Protein AF-A0A449AZ80-F1 (afdb_monomer)

Organism: NCBI:txid76629

Foldseek 3Di:
DVVVVVVVVVVVVVVVVVVVVVVVVCVVVVPPPPVPPPPPPPPPPPPPPCPDDLFDPDALVVLLVLWDADPVRATDDDPVSVVVVVVVRVVVSPDAPKDKDKDKDWDDDPDSQAIWMWIKIWIGHDHDIDIDIYIHGSHD

Nearest PDB structures (foldseek):
  8qqs-assembly1_B  TM=3.601E-01  e=3.004E-01  Escherichia coli
  8qqu-assembly1_D  TM=3.695E-01  e=3.004E-01  Escherichia coli
  1g4u-assembly1_S  TM=3.571E-01  e=4.901E-01  Salmonella enterica subsp. enterica serovar Typhimurium
  6c6e-assembly1_A  TM=3.728E-01  e=5.671E+00  Mus musculus
  8t4z-assembly1_A  TM=3.680E-01  e=9.838E+00  Mus musculus

Structure (mmCIF, N/CA/C/O backbone):
data_AF-A0A449AZ80-F1
#
_entry.id   AF-A0A449AZ80-F1
#
loop_
_atom_site.group_PDB
_atom_site.id
_atom_site.type_symbol
_atom_site.label_atom_id
_atom_site.label_alt_id
_atom_site.label_comp_id
_atom_site.label_asym_id
_atom_site.label_entity_id
_atom_site.label_seq_id
_atom_site.pdbx_PDB_ins_code
_atom_site.Cartn_x
_atom_site.Cartn_y
_atom_site.Cartn_z
_atom_site.occupancy
_atom_site.B_iso_or_equiv
_atom_site.auth_seq_id
_atom_site.auth_comp_id
_atom_site.auth_asym_id
_atom_site.auth_atom_id
_atom_site.pdbx_PDB_model_num
ATOM 1 N N . MET A 1 1 ? 58.642 -22.168 34.854 1.00 57.31 1 MET A N 1
ATOM 2 C CA . MET A 1 1 ? 58.986 -21.104 33.871 1.00 57.31 1 MET A CA 1
ATOM 3 C C . MET A 1 1 ? 57.965 -20.928 32.732 1.00 57.31 1 MET A C 1
ATOM 5 O O . MET A 1 1 ? 57.862 -19.824 32.214 1.00 57.31 1 MET A O 1
ATOM 9 N N . ARG A 1 2 ? 57.200 -21.964 32.339 1.00 57.31 2 ARG A N 1
ATOM 10 C CA . ARG A 1 2 ? 56.243 -21.908 31.209 1.00 57.31 2 ARG A CA 1
ATOM 11 C C . ARG A 1 2 ? 54.936 -21.145 31.508 1.00 57.31 2 ARG A C 1
ATOM 13 O O . ARG A 1 2 ? 54.445 -20.443 30.636 1.00 57.31 2 ARG A O 1
ATOM 20 N N . LEU A 1 3 ? 54.445 -21.183 32.752 1.00 62.25 3 LEU A N 1
ATOM 21 C CA . LEU A 1 3 ? 53.202 -20.504 33.159 1.00 62.25 3 LEU A CA 1
ATOM 22 C C . LEU A 1 3 ? 53.303 -18.964 33.111 1.00 62.25 3 LEU A C 1
ATOM 24 O O . LEU A 1 3 ? 52.388 -18.294 32.647 1.00 62.25 3 LEU A O 1
ATOM 28 N N . LYS A 1 4 ? 54.457 -18.402 33.511 1.00 62.19 4 LYS A N 1
ATOM 29 C CA . LYS A 1 4 ? 54.716 -16.950 33.451 1.00 62.19 4 LYS A CA 1
ATOM 30 C C . LYS A 1 4 ? 54.719 -16.422 32.010 1.00 62.19 4 LYS A C 1
ATOM 32 O O . LYS A 1 4 ? 54.245 -15.322 31.770 1.00 62.1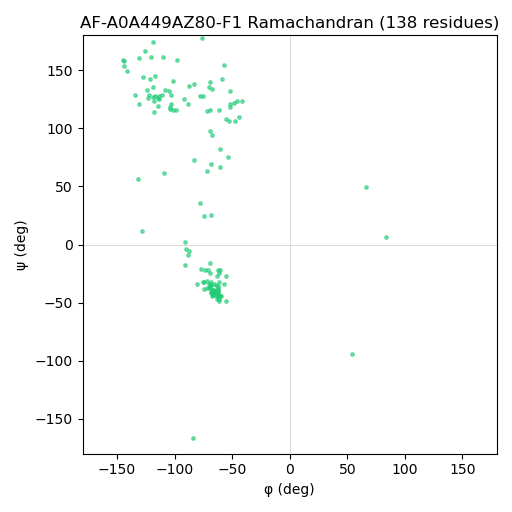9 4 LYS A O 1
ATOM 37 N N . LYS A 1 5 ? 55.200 -17.219 31.047 1.00 65.06 5 LYS A N 1
ATOM 38 C CA . LYS A 1 5 ? 55.200 -16.855 29.619 1.00 65.06 5 LYS A CA 1
ATOM 39 C C . LYS A 1 5 ? 53.784 -16.835 29.035 1.00 65.06 5 LYS A C 1
ATOM 41 O O . LYS A 1 5 ? 53.478 -15.954 28.246 1.00 65.06 5 LYS A O 1
ATOM 46 N N . PHE A 1 6 ? 52.917 -17.753 29.467 1.00 69.25 6 PHE A N 1
ATOM 47 C CA . PHE A 1 6 ? 51.523 -17.806 29.015 1.00 69.25 6 PHE A CA 1
ATOM 48 C C . PHE A 1 6 ? 50.708 -16.605 29.519 1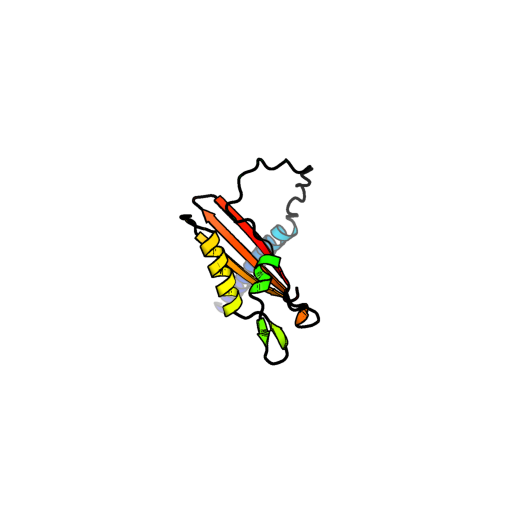.00 69.25 6 PHE A C 1
ATOM 50 O O . PHE A 1 6 ? 49.978 -15.996 28.747 1.00 69.25 6 PHE A O 1
ATOM 57 N N . LEU A 1 7 ? 50.914 -16.213 30.782 1.00 68.88 7 LEU A N 1
ATOM 58 C CA . LEU A 1 7 ? 50.296 -15.025 31.384 1.00 68.88 7 LEU A CA 1
ATOM 59 C C . LEU A 1 7 ? 50.713 -13.719 30.692 1.00 68.88 7 LEU A C 1
ATOM 61 O O . LEU A 1 7 ? 49.895 -12.825 30.510 1.00 68.88 7 LEU A O 1
ATOM 65 N N . ILE A 1 8 ? 51.973 -13.612 30.267 1.00 69.44 8 ILE A N 1
ATOM 66 C CA . ILE A 1 8 ? 52.460 -12.433 29.534 1.00 69.44 8 ILE A CA 1
ATOM 67 C C . ILE A 1 8 ? 51.809 -12.345 28.144 1.00 69.44 8 ILE A C 1
ATOM 69 O O . ILE A 1 8 ? 51.433 -11.257 27.717 1.00 69.44 8 ILE A O 1
ATOM 73 N N . ILE A 1 9 ? 51.624 -13.478 27.458 1.00 73.25 9 ILE A N 1
ATOM 74 C CA . ILE A 1 9 ? 50.996 -13.518 26.127 1.00 73.25 9 ILE A CA 1
ATOM 75 C C . ILE A 1 9 ? 49.503 -13.165 26.206 1.00 73.25 9 ILE A C 1
ATOM 77 O O . ILE A 1 9 ? 49.017 -12.405 25.370 1.00 73.25 9 ILE A O 1
ATOM 81 N N . SER A 1 10 ? 48.775 -13.654 27.214 1.00 69.62 10 SER A N 1
ATOM 82 C CA . SER A 1 10 ? 47.349 -13.335 27.375 1.00 69.62 10 SER A CA 1
ATOM 83 C C . SER A 1 10 ? 47.108 -11.878 27.779 1.00 69.62 10 SER A C 1
ATOM 85 O O . SER A 1 10 ? 46.190 -11.247 27.254 1.00 69.62 10 SER A O 1
ATOM 87 N N . VAL A 1 11 ? 47.961 -11.304 28.635 1.00 69.06 11 VAL A N 1
ATOM 88 C CA . VAL A 1 11 ? 47.901 -9.871 28.975 1.00 69.06 11 VAL A CA 1
ATOM 89 C C . VAL A 1 11 ? 48.250 -9.001 27.763 1.00 69.06 11 VAL A C 1
ATOM 91 O O . VAL A 1 11 ? 47.556 -8.020 27.499 1.00 69.06 11 VAL A O 1
ATOM 94 N N . ALA A 1 12 ? 49.260 -9.379 26.971 1.00 67.44 12 ALA A N 1
ATOM 95 C CA . ALA A 1 12 ? 49.592 -8.673 25.733 1.00 67.44 12 ALA A CA 1
ATOM 96 C C . ALA A 1 12 ? 48.445 -8.729 24.705 1.00 67.44 12 ALA A C 1
ATOM 98 O O . ALA A 1 12 ? 48.134 -7.716 24.084 1.00 67.44 12 ALA A O 1
ATOM 99 N N . GLY A 1 13 ? 47.765 -9.874 24.573 1.00 65.19 13 GLY A N 1
ATOM 100 C CA . GLY A 1 13 ? 46.596 -10.017 23.699 1.00 65.19 13 GLY A CA 1
ATOM 101 C C . GLY A 1 13 ? 45.432 -9.094 24.085 1.00 65.19 13 GLY A C 1
ATOM 102 O O . GLY A 1 13 ? 44.867 -8.426 23.220 1.00 65.19 13 GLY A O 1
ATOM 103 N N . LEU A 1 14 ? 45.124 -8.988 25.383 1.00 63.22 14 LEU A N 1
ATOM 104 C CA . LEU A 1 14 ? 44.059 -8.113 25.899 1.00 63.22 14 LEU A CA 1
ATOM 105 C C . LEU A 1 14 ? 44.356 -6.613 25.704 1.00 63.22 14 LEU A C 1
ATOM 107 O O . LEU A 1 14 ? 43.439 -5.825 25.446 1.00 63.22 14 LEU A O 1
ATOM 111 N N . LEU A 1 15 ? 45.628 -6.210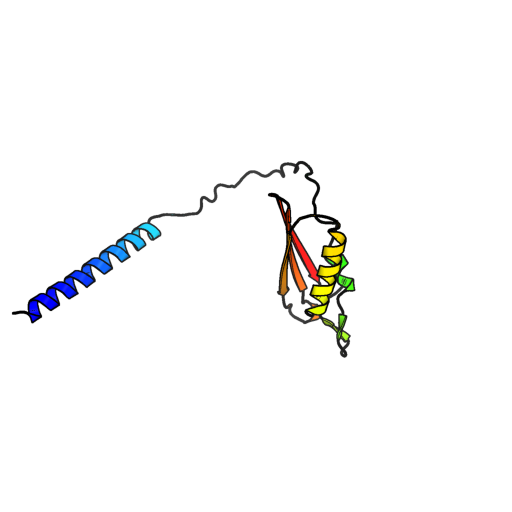 25.784 1.00 64.19 15 LEU A N 1
ATOM 112 C CA . LEU A 1 15 ? 46.054 -4.825 25.542 1.00 64.19 15 LEU A CA 1
ATOM 113 C C . LEU A 1 15 ? 45.979 -4.437 24.054 1.00 64.19 15 LEU A C 1
ATOM 115 O O . LEU A 1 15 ? 45.670 -3.292 23.729 1.00 64.19 15 LEU A O 1
ATOM 119 N N . ILE A 1 16 ? 46.193 -5.387 23.138 1.00 65.12 16 ILE A N 1
ATOM 120 C CA . ILE A 1 16 ? 46.074 -5.138 21.692 1.00 65.12 16 ILE A CA 1
ATOM 121 C C . ILE A 1 16 ? 44.598 -5.028 21.269 1.00 65.12 16 ILE A C 1
ATOM 123 O O . ILE A 1 16 ? 44.251 -4.164 20.465 1.00 65.12 16 ILE A O 1
ATOM 127 N N . SER A 1 17 ? 43.694 -5.837 21.834 1.00 63.12 17 SER A N 1
ATOM 128 C CA . SER A 1 17 ? 42.263 -5.751 21.492 1.00 63.12 17 SER A CA 1
ATOM 129 C C . SER A 1 17 ? 41.602 -4.457 21.977 1.00 63.12 17 SER A C 1
ATOM 131 O O . SER A 1 17 ? 40.702 -3.931 21.322 1.00 63.12 17 SER A O 1
ATOM 133 N N . SER A 1 18 ? 42.056 -3.917 23.110 1.00 60.56 18 SER A N 1
ATOM 134 C CA . SER A 1 18 ? 41.514 -2.678 23.676 1.00 60.56 18 SER A CA 1
ATOM 135 C C . SER A 1 18 ? 41.969 -1.428 22.907 1.00 60.56 18 SER A C 1
ATOM 137 O O . SER A 1 18 ? 41.178 -0.493 22.759 1.00 60.56 18 SER A O 1
ATOM 139 N N . SER A 1 19 ? 43.177 -1.424 22.326 1.00 62.03 19 SER A N 1
ATOM 140 C CA . SER A 1 19 ? 43.654 -0.306 21.495 1.00 62.03 19 SER A CA 1
ATOM 141 C C . SER A 1 19 ? 42.950 -0.232 20.132 1.00 62.03 19 SER A C 1
ATOM 143 O O . SER A 1 19 ? 42.601 0.863 19.686 1.00 62.03 19 SER A O 1
ATOM 145 N N . LEU A 1 20 ? 42.647 -1.379 19.509 1.00 61.69 20 LEU A N 1
ATOM 146 C CA . LEU A 1 20 ? 41.891 -1.437 18.249 1.00 61.69 20 LEU A CA 1
ATOM 147 C C . LEU A 1 20 ? 40.442 -0.961 18.426 1.00 61.69 20 LEU A C 1
ATOM 149 O O . LEU A 1 20 ? 39.944 -0.181 17.613 1.00 61.69 20 LEU A O 1
ATOM 153 N N . GLY A 1 21 ? 39.785 -1.367 19.520 1.00 63.69 21 GLY A N 1
ATOM 154 C CA . GLY A 1 21 ? 38.432 -0.909 19.847 1.00 63.69 21 GLY A CA 1
ATOM 155 C C . GLY A 1 21 ? 38.360 0.603 20.080 1.00 63.69 21 GLY A C 1
ATOM 156 O O . GLY A 1 21 ? 37.472 1.270 19.548 1.00 63.69 21 GLY A O 1
ATOM 157 N N . PHE A 1 22 ? 39.328 1.167 20.811 1.00 68.56 22 PHE A N 1
ATOM 158 C CA . PHE A 1 22 ? 39.385 2.610 21.053 1.00 68.56 22 PHE A CA 1
ATOM 159 C C . PHE A 1 22 ? 39.722 3.405 19.783 1.00 68.56 22 PHE A C 1
ATOM 161 O O . PHE A 1 22 ? 39.172 4.485 19.584 1.00 68.56 22 PHE A O 1
ATOM 168 N N . GLY A 1 23 ? 40.560 2.865 18.891 1.00 69.88 23 GLY A N 1
ATOM 169 C CA . GLY A 1 23 ? 40.862 3.473 17.593 1.00 69.88 23 GLY A CA 1
ATOM 170 C C . GLY A 1 23 ? 39.624 3.614 16.703 1.00 69.88 23 GLY A C 1
ATOM 171 O O . GLY A 1 23 ? 39.346 4.705 16.208 1.00 69.88 23 GLY A O 1
ATOM 172 N N . ILE A 1 24 ? 38.829 2.546 16.562 1.00 67.56 24 ILE A N 1
ATOM 173 C CA . ILE A 1 24 ? 37.582 2.567 15.775 1.00 67.56 24 ILE A CA 1
ATOM 174 C C . ILE A 1 24 ? 36.539 3.485 16.429 1.00 67.56 24 ILE A C 1
ATOM 176 O O . ILE A 1 24 ? 35.913 4.294 15.745 1.00 67.56 24 ILE A O 1
ATOM 180 N N . TYR A 1 25 ? 36.377 3.411 17.754 1.00 70.50 25 TYR A N 1
ATOM 181 C CA . TYR A 1 25 ? 35.445 4.271 18.489 1.00 70.50 25 TYR A CA 1
ATOM 182 C C . TYR A 1 25 ? 35.832 5.755 18.414 1.00 70.50 25 TYR A C 1
ATOM 184 O O . TYR A 1 25 ? 34.968 6.608 18.224 1.00 70.50 25 TYR A O 1
ATOM 192 N N . SER A 1 26 ? 37.124 6.076 18.512 1.00 69.62 26 SER A N 1
ATOM 193 C CA . SER A 1 26 ? 37.641 7.440 18.363 1.00 69.62 26 SER A CA 1
ATOM 194 C C . SER A 1 26 ? 37.449 7.959 16.938 1.00 69.62 26 SER A C 1
ATOM 196 O O . SER A 1 26 ? 37.004 9.090 16.764 1.00 69.62 26 SER A O 1
ATOM 198 N N . LEU A 1 27 ? 37.679 7.129 15.913 1.00 64.69 27 LEU A N 1
ATOM 199 C CA . LEU A 1 27 ? 37.407 7.506 14.523 1.00 64.69 27 LEU A CA 1
ATOM 200 C C . LEU A 1 27 ? 35.916 7.773 14.281 1.00 64.69 27 LEU A C 1
ATOM 202 O O . LEU A 1 27 ? 35.599 8.796 13.688 1.00 64.69 27 LEU A O 1
ATOM 206 N N . LEU A 1 28 ? 35.011 6.930 14.790 1.00 64.81 28 LEU A N 1
ATOM 207 C CA . LEU A 1 28 ? 33.559 7.121 14.649 1.00 64.81 28 LEU A CA 1
ATOM 208 C C . LEU A 1 28 ? 33.021 8.307 15.464 1.00 64.81 28 LEU A C 1
ATOM 210 O O . LEU A 1 28 ? 32.093 8.983 15.027 1.00 64.81 28 LEU A O 1
ATOM 214 N N . ARG A 1 29 ? 33.595 8.578 16.643 1.00 60.94 29 ARG A N 1
ATOM 215 C CA . ARG A 1 29 ? 33.183 9.687 17.518 1.00 60.94 29 ARG A CA 1
ATOM 216 C C . ARG A 1 29 ? 33.767 11.033 17.084 1.00 60.94 29 ARG A C 1
ATOM 218 O O . ARG A 1 29 ? 33.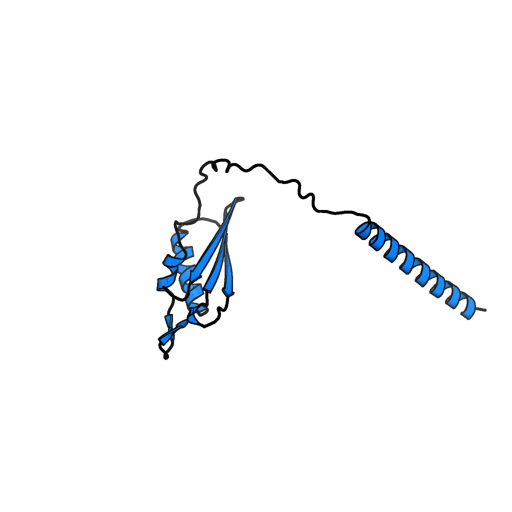113 12.053 17.272 1.00 60.94 29 ARG A O 1
ATOM 225 N N . ASN A 1 30 ? 34.984 11.044 16.534 1.00 55.09 30 ASN A N 1
ATOM 226 C CA . ASN A 1 30 ? 35.667 12.255 16.068 1.00 55.09 30 ASN A CA 1
ATOM 227 C C . ASN A 1 30 ? 35.373 12.563 14.591 1.00 55.09 30 ASN A C 1
ATOM 229 O O . ASN A 1 30 ? 35.528 13.703 14.150 1.00 55.09 30 ASN A O 1
ATOM 233 N N . SER A 1 31 ? 34.878 11.584 13.824 1.00 50.25 31 SER A N 1
ATOM 234 C CA . SER A 1 31 ? 34.129 11.884 12.615 1.00 50.25 31 SER A CA 1
ATOM 235 C C . SER A 1 31 ? 32.802 12.501 13.038 1.00 50.25 31 SER A C 1
ATOM 237 O O . SER A 1 31 ? 31.834 11.802 13.328 1.00 50.25 31 SER A O 1
ATOM 239 N N . ASN A 1 32 ? 32.737 13.831 13.014 1.00 48.69 32 ASN A N 1
ATOM 240 C CA . ASN A 1 32 ? 31.501 14.548 12.728 1.00 48.69 32 ASN A CA 1
ATOM 241 C C . ASN A 1 32 ? 31.023 14.146 11.324 1.00 48.69 32 ASN A C 1
ATOM 243 O O . ASN A 1 32 ? 30.972 14.962 10.406 1.00 48.69 32 ASN A O 1
ATOM 247 N N . PHE A 1 33 ? 30.638 12.880 11.155 1.00 49.28 33 PHE A N 1
ATOM 248 C CA . PHE A 1 33 ? 29.743 12.442 10.105 1.00 49.28 33 PHE A CA 1
ATOM 249 C C . PHE A 1 33 ? 28.357 12.965 10.485 1.00 49.28 33 PHE A C 1
ATOM 251 O O . PHE A 1 33 ? 27.413 12.232 10.759 1.00 49.28 33 PHE A O 1
ATOM 258 N N . GLN A 1 34 ? 28.248 14.292 10.530 1.00 46.25 34 GLN A N 1
ATOM 259 C CA . GLN A 1 34 ? 27.006 14.917 10.163 1.00 46.25 34 GLN A CA 1
ATOM 260 C C . GLN A 1 34 ? 26.818 14.501 8.704 1.00 46.25 34 GLN A C 1
ATOM 262 O O . GLN A 1 34 ? 27.667 14.854 7.877 1.00 46.25 34 GLN A O 1
ATOM 267 N N . PRO A 1 35 ? 25.781 13.726 8.342 1.00 48.84 35 PRO A N 1
ATOM 268 C CA . PRO A 1 35 ? 25.374 13.733 6.949 1.00 48.84 35 PRO A CA 1
ATOM 269 C C . PRO A 1 35 ? 25.193 15.211 6.611 1.00 48.84 35 PRO A C 1
ATOM 271 O O . PRO A 1 35 ? 24.431 15.891 7.303 1.00 48.84 35 PRO A O 1
ATOM 274 N N . LYS A 1 36 ? 25.978 15.735 5.660 1.00 42.19 36 LYS A N 1
ATOM 275 C CA . LYS A 1 36 ? 25.884 17.133 5.232 1.00 42.19 36 LYS A CA 1
ATOM 276 C C . LYS A 1 36 ? 24.403 17.468 5.079 1.00 42.19 36 LYS A C 1
ATOM 278 O O . LYS A 1 36 ? 23.755 16.982 4.155 1.00 42.19 36 LYS A O 1
ATOM 283 N N . LYS A 1 37 ? 23.869 18.300 5.974 1.00 45.91 37 LYS A N 1
ATOM 284 C CA . LYS A 1 37 ? 22.533 18.897 5.854 1.00 45.91 37 LYS A CA 1
ATOM 285 C C . LYS A 1 37 ? 22.552 20.059 4.855 1.00 45.91 37 LYS A C 1
ATOM 287 O O . LYS A 1 37 ? 21.806 21.015 5.000 1.00 45.91 37 LYS A O 1
ATOM 292 N N . ASP A 1 38 ? 23.352 19.933 3.800 1.00 45.59 38 ASP A N 1
ATOM 293 C CA . ASP A 1 38 ? 23.442 20.898 2.711 1.00 45.59 38 ASP A CA 1
ATOM 294 C C . ASP A 1 38 ? 22.824 20.296 1.453 1.00 45.59 38 ASP A C 1
ATOM 296 O O . ASP A 1 38 ? 23.469 20.100 0.430 1.00 45.59 38 ASP A O 1
ATOM 300 N N . PHE A 1 39 ? 21.534 19.994 1.553 1.00 41.69 39 PHE A N 1
ATOM 301 C CA . PHE A 1 39 ? 20.618 20.104 0.423 1.00 41.69 39 PHE A CA 1
ATOM 302 C C . PHE A 1 39 ? 19.372 20.859 0.893 1.00 41.69 39 PHE A C 1
ATOM 304 O O . PHE A 1 39 ? 18.237 20.426 0.718 1.00 41.69 39 PHE A O 1
ATOM 311 N N . LEU A 1 40 ? 19.581 22.069 1.420 1.00 45.69 40 LEU A N 1
ATOM 312 C CA . LEU A 1 40 ? 18.667 23.160 1.095 1.00 45.69 40 LEU A CA 1
ATOM 313 C C . LEU A 1 40 ? 18.878 23.504 -0.385 1.00 45.69 40 LEU A C 1
ATOM 315 O O . LEU A 1 40 ? 19.416 24.551 -0.740 1.00 45.69 40 LEU A O 1
ATOM 319 N N . LEU A 1 41 ? 18.464 22.593 -1.274 1.00 37.03 41 LEU A N 1
ATOM 320 C CA . LEU A 1 41 ? 18.132 23.013 -2.619 1.00 37.03 41 LEU A CA 1
ATOM 321 C C . LEU A 1 41 ? 16.862 23.830 -2.455 1.00 37.03 41 LEU A C 1
ATOM 323 O O . LEU A 1 41 ? 15.826 23.324 -2.024 1.00 37.03 41 LEU A O 1
ATOM 327 N N . ASN A 1 42 ? 16.991 25.107 -2.778 1.00 43.81 42 ASN A N 1
ATOM 328 C CA . ASN A 1 42 ? 15.914 26.009 -3.117 1.00 43.81 42 ASN A CA 1
ATOM 329 C C . ASN A 1 42 ? 15.081 25.376 -4.248 1.00 43.81 42 ASN A C 1
ATOM 331 O O . ASN A 1 42 ? 15.208 25.716 -5.422 1.00 43.81 42 ASN A O 1
ATOM 335 N N . ASN A 1 43 ? 14.265 24.388 -3.894 1.00 44.09 43 ASN A N 1
ATOM 336 C CA . ASN A 1 43 ? 13.295 23.759 -4.757 1.00 44.09 43 ASN A CA 1
ATOM 337 C C . ASN A 1 43 ? 12.058 24.651 -4.718 1.00 44.09 43 ASN A C 1
ATOM 339 O O . ASN A 1 43 ? 11.006 24.263 -4.215 1.00 44.09 43 ASN A O 1
ATOM 343 N N . LYS A 1 44 ? 12.140 25.821 -5.373 1.00 42.69 44 LYS A N 1
ATOM 344 C CA . LYS A 1 44 ? 11.007 26.153 -6.245 1.00 42.69 44 LYS A CA 1
ATOM 345 C C . LYS A 1 44 ? 10.747 24.868 -7.023 1.00 42.69 44 LYS A C 1
ATOM 347 O O . LYS A 1 44 ? 11.725 24.366 -7.586 1.00 42.69 44 LYS A O 1
ATOM 352 N N . PRO A 1 45 ? 9.534 24.289 -6.993 1.00 37.59 45 PRO A N 1
ATOM 353 C CA . PRO A 1 45 ? 9.276 23.050 -7.698 1.00 37.59 45 PRO A CA 1
ATOM 354 C C . PRO A 1 45 ? 9.736 23.283 -9.130 1.00 37.59 45 PRO A C 1
ATOM 356 O O . PRO A 1 45 ? 9.131 24.068 -9.864 1.00 37.59 45 PRO A O 1
ATOM 359 N N . LYS A 1 46 ? 10.879 22.685 -9.503 1.00 40.22 46 LYS A N 1
ATOM 360 C CA . LYS A 1 46 ? 11.256 22.553 -10.901 1.00 40.22 46 LYS A CA 1
ATOM 361 C C . LYS A 1 46 ? 10.046 21.848 -11.456 1.00 40.22 46 LYS A C 1
ATOM 363 O O . LYS A 1 46 ? 9.808 20.711 -11.056 1.00 40.22 46 LYS A O 1
ATOM 368 N N . LYS A 1 47 ? 9.231 22.568 -12.237 1.00 45.69 47 LYS A N 1
ATOM 369 C CA . LYS A 1 47 ? 8.082 21.991 -12.923 1.00 45.69 47 LYS A CA 1
ATOM 370 C C . LYS A 1 47 ? 8.627 20.740 -13.574 1.00 45.69 47 LYS A C 1
ATOM 372 O O . LYS A 1 47 ? 9.467 20.830 -14.473 1.00 45.69 47 LYS A O 1
ATOM 377 N N . SER A 1 48 ? 8.258 19.610 -12.978 1.00 42.75 48 SER A N 1
ATOM 378 C CA . SER A 1 48 ? 8.613 18.296 -13.456 1.00 42.75 48 SER A CA 1
ATOM 379 C C . SER A 1 48 ? 8.275 18.336 -14.935 1.00 42.75 48 SER A C 1
ATOM 381 O O . SER A 1 48 ? 7.155 18.706 -15.295 1.00 42.75 48 SER A O 1
ATOM 383 N N . LYS A 1 49 ? 9.257 18.085 -15.807 1.00 42.47 49 LYS A N 1
ATOM 384 C CA . LYS A 1 49 ? 8.911 17.733 -17.182 1.00 42.47 49 LYS A CA 1
ATOM 385 C C . LYS A 1 49 ? 7.916 16.592 -17.020 1.00 42.47 49 LYS A C 1
ATOM 387 O O . LYS A 1 49 ? 8.262 15.637 -16.338 1.00 42.47 49 LYS A O 1
ATOM 392 N N . ASN A 1 50 ? 6.696 16.748 -17.529 1.00 46.38 50 ASN A N 1
ATOM 393 C CA . ASN A 1 50 ? 5.639 15.747 -17.417 1.00 46.38 50 ASN A CA 1
ATOM 394 C C . ASN A 1 50 ? 6.111 14.452 -18.097 1.00 46.38 50 ASN A C 1
ATOM 396 O O . ASN A 1 50 ? 5.832 14.218 -19.268 1.00 46.38 50 ASN A O 1
ATOM 400 N N . VAL A 1 51 ? 6.887 13.644 -17.381 1.00 55.78 51 VAL A N 1
ATOM 401 C CA . VAL A 1 51 ? 7.073 12.233 -17.671 1.00 55.78 51 VAL A CA 1
ATOM 402 C C . VAL A 1 51 ? 5.739 11.626 -17.265 1.00 55.78 51 VAL A C 1
ATOM 404 O O . VAL A 1 51 ? 5.333 11.768 -16.110 1.00 55.78 51 VAL A O 1
ATOM 407 N N . GLY A 1 52 ? 4.994 11.088 -18.230 1.00 68.25 52 GLY A N 1
ATOM 408 C CA . GLY A 1 52 ? 3.731 10.416 -17.935 1.00 68.25 52 GLY A CA 1
ATOM 409 C C . GLY A 1 52 ? 3.953 9.366 -16.845 1.00 68.25 52 GLY A C 1
ATOM 410 O O . GLY A 1 52 ? 4.927 8.623 -16.903 1.00 68.25 52 GLY A O 1
ATOM 411 N N . SER A 1 53 ? 3.091 9.362 -15.830 1.00 74.19 53 SER A N 1
ATOM 412 C CA . SER A 1 53 ? 3.069 8.325 -14.794 1.00 74.19 53 SER A CA 1
ATOM 413 C C . SER A 1 53 ? 2.626 7.014 -15.441 1.00 74.19 53 SER A C 1
ATOM 415 O O . SER A 1 53 ? 1.650 7.015 -16.193 1.00 74.19 53 SER A O 1
ATOM 417 N N . TYR A 1 54 ? 3.318 5.910 -15.156 1.00 75.31 54 TYR A N 1
ATOM 418 C CA . TYR A 1 54 ? 2.869 4.575 -15.571 1.00 75.31 54 TYR A CA 1
ATOM 419 C C . TYR A 1 54 ? 1.692 4.098 -14.728 1.00 75.31 54 TYR A C 1
ATOM 421 O O . TYR A 1 54 ? 0.930 3.229 -15.142 1.00 75.31 54 TYR A O 1
ATOM 429 N N . PHE A 1 55 ? 1.539 4.665 -13.531 1.00 76.69 55 PHE A N 1
ATOM 430 C CA . PHE A 1 55 ? 0.419 4.334 -12.678 1.00 76.69 55 PHE A CA 1
ATOM 431 C C . PHE A 1 55 ? -0.884 4.886 -13.257 1.00 76.69 55 PHE A C 1
ATOM 433 O O . PHE A 1 55 ? -0.956 6.082 -13.570 1.00 76.69 55 PHE A O 1
ATOM 440 N N . PRO A 1 56 ? -1.955 4.076 -13.267 1.00 72.69 56 PRO A N 1
ATOM 441 C CA . PRO A 1 56 ? -3.286 4.587 -13.531 1.00 72.69 56 PRO A CA 1
ATOM 442 C C . PRO A 1 56 ? -3.638 5.693 -12.525 1.00 72.69 56 PRO A C 1
ATOM 444 O O . PRO A 1 56 ? -3.107 5.764 -11.409 1.00 72.69 56 PRO A O 1
ATOM 447 N N . SER A 1 57 ? -4.540 6.582 -12.936 1.00 77.56 57 SER A N 1
ATOM 448 C CA . SER A 1 57 ? -5.090 7.611 -12.055 1.00 77.56 57 SER A CA 1
ATOM 449 C C . SER A 1 57 ? -5.958 6.947 -10.984 1.00 77.56 57 SER A C 1
ATOM 451 O O . SER A 1 57 ? -7.130 6.676 -11.227 1.00 77.56 57 SER A O 1
ATOM 453 N N . LEU A 1 58 ? -5.359 6.663 -9.828 1.00 76.81 58 LEU A N 1
ATOM 454 C CA . LEU A 1 58 ? -5.994 6.042 -8.668 1.00 76.81 58 LEU A CA 1
ATOM 455 C C . LEU A 1 58 ? -5.870 6.960 -7.450 1.00 76.81 58 LEU A C 1
ATOM 457 O O . LEU A 1 58 ? -4.835 7.601 -7.243 1.00 76.81 58 LEU A O 1
ATOM 461 N N . GLN A 1 59 ? -6.914 6.996 -6.632 1.00 79.44 59 GLN A N 1
ATOM 462 C CA . GLN A 1 59 ? -6.971 7.681 -5.346 1.00 79.44 59 GLN A CA 1
ATOM 463 C C . GLN A 1 59 ? -7.282 6.686 -4.225 1.00 79.44 59 GLN A C 1
ATOM 465 O O . GLN A 1 59 ? -7.784 5.590 -4.458 1.00 79.44 59 GLN A O 1
ATOM 470 N N . GLY A 1 60 ? -7.002 7.074 -2.977 1.00 72.88 60 GLY A N 1
ATOM 471 C CA . GLY A 1 60 ? -7.301 6.237 -1.811 1.00 72.88 60 GLY A CA 1
ATOM 472 C C . GLY A 1 60 ? -8.783 5.850 -1.714 1.00 72.88 60 GLY A C 1
ATOM 473 O O . GLY A 1 60 ? -9.084 4.728 -1.320 1.00 72.88 60 GLY A O 1
ATOM 474 N N . GLN A 1 61 ? -9.695 6.740 -2.130 1.00 80.75 61 GLN A N 1
ATOM 475 C CA . GLN A 1 61 ? -11.138 6.482 -2.085 1.00 80.75 61 GLN A CA 1
ATOM 476 C C . GLN A 1 61 ? -11.606 5.411 -3.078 1.00 80.75 61 GLN A C 1
ATOM 478 O O . GLN A 1 61 ? -12.624 4.770 -2.823 1.00 80.75 61 GLN A O 1
ATOM 483 N N . ASP A 1 62 ? -10.874 5.171 -4.172 1.00 80.50 62 ASP A N 1
ATOM 484 C CA . ASP A 1 62 ? -11.256 4.157 -5.170 1.00 80.50 62 ASP A CA 1
ATOM 485 C C . ASP A 1 62 ? -11.292 2.748 -4.556 1.00 80.50 62 ASP A C 1
ATOM 487 O O . ASP A 1 62 ? -12.024 1.865 -5.008 1.00 80.50 62 ASP A O 1
ATOM 491 N N . PHE A 1 63 ? -10.537 2.553 -3.472 1.00 79.81 63 PHE A N 1
ATOM 492 C CA . PHE A 1 63 ? -10.445 1.290 -2.755 1.00 79.81 63 PHE A CA 1
ATOM 493 C C . PHE A 1 63 ? -11.515 1.115 -1.667 1.00 79.81 63 PHE A C 1
ATOM 495 O O . PHE A 1 63 ? -11.625 0.027 -1.100 1.00 79.81 63 PHE A O 1
ATOM 502 N N . ASN A 1 64 ? -12.340 2.136 -1.398 1.00 78.75 64 ASN A N 1
ATOM 503 C CA . ASN A 1 64 ? -13.364 2.068 -0.351 1.00 78.75 64 ASN A CA 1
ATOM 504 C C . ASN A 1 64 ? -14.428 0.996 -0.640 1.00 78.75 64 ASN A C 1
ATOM 506 O O . ASN A 1 64 ? -14.996 0.421 0.284 1.00 78.75 64 ASN A O 1
ATOM 510 N N . SER A 1 65 ? -14.661 0.684 -1.920 1.00 78.69 65 SER A N 1
ATOM 511 C CA . SER A 1 65 ? -15.599 -0.359 -2.360 1.00 78.69 65 SER A CA 1
ATOM 512 C C . SER A 1 65 ? -15.230 -1.768 -1.882 1.00 78.69 65 SER A C 1
ATOM 514 O O . SER A 1 65 ? -16.098 -2.635 -1.798 1.00 78.69 65 SER A O 1
ATOM 516 N N . TYR A 1 66 ? -13.959 -2.002 -1.545 1.00 81.69 66 TYR A N 1
ATOM 517 C CA . TYR A 1 66 ? -13.491 -3.301 -1.076 1.00 81.69 66 TYR A CA 1
ATOM 518 C C . TYR A 1 66 ? -13.616 -3.475 0.443 1.00 81.69 66 TYR A C 1
ATOM 520 O O . TYR A 1 66 ? -13.419 -4.582 0.940 1.00 81.69 66 TYR A O 1
ATOM 528 N N . ILE A 1 67 ? -13.951 -2.418 1.188 1.00 80.81 67 ILE A N 1
ATOM 529 C CA . ILE A 1 67 ? -14.105 -2.477 2.643 1.00 80.81 67 ILE A CA 1
ATOM 530 C C . ILE A 1 67 ? -15.426 -3.175 2.977 1.00 80.81 67 ILE A C 1
ATOM 532 O O . ILE A 1 67 ? -16.489 -2.792 2.486 1.00 80.81 67 ILE A O 1
ATOM 536 N N . LYS A 1 68 ? -15.372 -4.198 3.834 1.00 79.75 68 LYS A N 1
ATOM 537 C CA . LYS A 1 68 ? -16.545 -4.990 4.235 1.00 79.75 68 LYS A CA 1
ATOM 538 C C . LYS A 1 68 ? -16.927 -4.733 5.686 1.00 79.75 68 LYS A C 1
ATOM 540 O O . LYS A 1 68 ? -16.117 -4.240 6.466 1.00 79.75 68 LYS A O 1
ATOM 545 N N . LYS A 1 69 ? -18.169 -5.085 6.030 1.00 82.19 69 LYS A N 1
ATOM 546 C CA . LYS A 1 69 ? -18.679 -5.086 7.404 1.00 82.19 69 LYS A CA 1
ATOM 547 C C . LYS A 1 69 ? -18.707 -6.498 7.972 1.00 82.19 69 LYS A C 1
ATOM 549 O O . LYS A 1 69 ? -19.033 -7.433 7.242 1.00 82.19 69 LYS A O 1
ATOM 554 N N . ASP A 1 70 ? -18.360 -6.636 9.246 1.00 82.38 70 ASP A N 1
ATOM 555 C CA . ASP A 1 70 ? -18.520 -7.881 9.997 1.00 82.38 70 ASP A CA 1
ATOM 556 C C . ASP A 1 70 ? -19.991 -8.108 10.401 1.00 82.38 70 ASP A C 1
ATOM 558 O O . ASP A 1 70 ? -20.865 -7.280 10.131 1.00 82.38 70 ASP A O 1
ATOM 562 N N . GLU A 1 71 ? -20.277 -9.237 11.055 1.00 85.06 71 GLU A N 1
ATOM 563 C CA . GLU A 1 71 ? -21.626 -9.592 11.532 1.00 85.06 71 GLU A CA 1
ATOM 564 C C . GLU A 1 71 ? -22.196 -8.579 12.541 1.00 85.06 71 GLU A C 1
ATOM 566 O O . GLU A 1 71 ? -23.411 -8.463 12.689 1.00 85.06 71 GLU A O 1
ATOM 571 N N . ALA A 1 72 ? -21.327 -7.811 13.202 1.00 84.19 72 ALA A N 1
ATOM 572 C CA . ALA A 1 72 ? -21.692 -6.747 14.131 1.00 84.19 72 ALA A CA 1
ATOM 573 C C . ALA A 1 72 ? -21.823 -5.371 13.446 1.00 84.19 72 ALA A C 1
ATOM 575 O O . ALA A 1 72 ? -22.109 -4.376 14.111 1.00 84.19 72 ALA A O 1
ATOM 576 N N . GLY A 1 73 ? -21.640 -5.297 12.123 1.00 80.06 73 GLY A N 1
ATOM 577 C CA . GLY A 1 73 ? -21.768 -4.076 11.333 1.00 80.06 73 GLY A CA 1
ATOM 578 C C . GLY A 1 73 ? -20.523 -3.181 11.313 1.00 80.06 73 GLY A C 1
ATOM 579 O O . GLY A 1 73 ? -20.590 -2.095 10.730 1.00 80.06 73 GLY A O 1
ATOM 580 N N . ASN A 1 74 ? -19.397 -3.614 11.890 1.00 78.38 74 ASN A N 1
ATOM 581 C CA . ASN A 1 74 ? -18.150 -2.847 11.915 1.00 78.38 74 ASN A CA 1
ATOM 582 C C . ASN A 1 74 ? -17.366 -3.044 10.622 1.00 78.38 74 ASN A C 1
ATOM 584 O O . ASN A 1 74 ? -17.220 -4.167 10.140 1.00 78.38 74 ASN A O 1
ATOM 588 N N . TYR A 1 75 ? -16.796 -1.965 10.092 1.00 76.06 75 TYR A N 1
ATOM 589 C CA . TYR A 1 75 ? -15.917 -2.047 8.932 1.00 76.06 75 TYR A CA 1
ATOM 590 C C . TYR A 1 75 ? -14.587 -2.729 9.281 1.00 76.06 75 TYR A C 1
ATOM 592 O O . TYR A 1 75 ? -14.007 -2.480 10.340 1.00 76.06 75 TYR A O 1
ATOM 600 N N . TYR A 1 76 ? -14.086 -3.575 8.382 1.00 73.69 76 TYR A N 1
ATOM 601 C CA . TYR A 1 76 ? -12.813 -4.264 8.556 1.00 73.69 76 TYR A CA 1
ATOM 602 C C . TYR A 1 76 ? -12.060 -4.450 7.232 1.00 73.69 76 TYR A C 1
ATOM 604 O O . TYR A 1 76 ? -12.635 -4.435 6.141 1.00 73.69 76 TYR A O 1
ATOM 612 N N . LEU A 1 77 ? -10.745 -4.648 7.356 1.00 7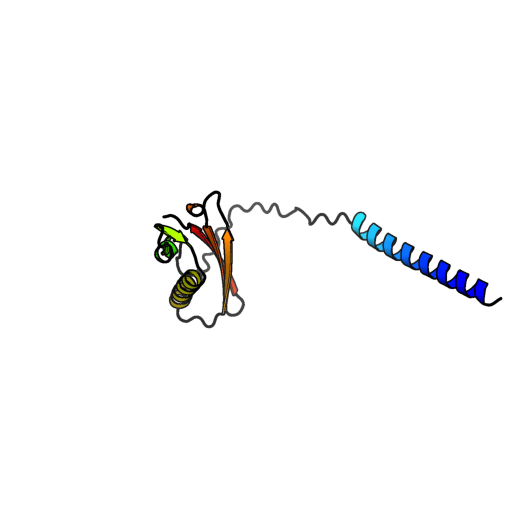1.38 77 LEU A N 1
ATOM 613 C CA . LEU A 1 77 ? -9.856 -5.069 6.278 1.00 71.38 77 LEU A CA 1
ATOM 614 C C . LEU A 1 77 ? -9.263 -6.432 6.630 1.00 71.38 77 LEU A C 1
ATOM 616 O O . LEU A 1 77 ? -8.686 -6.603 7.705 1.00 71.38 77 LEU A O 1
ATOM 620 N N . ASP A 1 78 ? -9.379 -7.381 5.709 1.00 74.56 78 ASP A N 1
ATOM 621 C CA . ASP A 1 78 ? -8.717 -8.677 5.774 1.00 74.56 78 ASP A CA 1
ATOM 622 C C . ASP A 1 78 ? -7.771 -8.863 4.579 1.00 74.56 78 ASP A C 1
ATOM 624 O O . ASP A 1 78 ? -7.700 -8.043 3.659 1.00 74.56 78 ASP A O 1
ATOM 628 N N . GLN A 1 79 ? -7.021 -9.961 4.588 1.00 73.62 79 GLN A N 1
ATOM 629 C CA . GLN A 1 79 ? -6.086 -10.278 3.513 1.00 73.62 79 GLN A CA 1
ATOM 630 C C . GLN A 1 79 ? -6.781 -10.464 2.150 1.00 73.62 79 GLN A C 1
ATOM 632 O O . GLN A 1 79 ? -6.200 -10.117 1.120 1.00 73.62 79 GLN A O 1
ATOM 637 N N . GLN A 1 80 ? -8.016 -10.975 2.116 1.00 79.38 80 GLN A N 1
ATOM 638 C CA . GLN A 1 80 ? -8.753 -11.198 0.867 1.00 79.38 80 GLN A CA 1
ATOM 639 C C . GLN A 1 80 ? -9.138 -9.872 0.197 1.00 79.38 80 GLN A C 1
ATOM 641 O O . GLN A 1 80 ? -9.102 -9.754 -1.032 1.00 79.38 80 GLN A O 1
ATOM 646 N N . ILE A 1 81 ? -9.452 -8.855 1.000 1.00 80.50 81 ILE A N 1
ATOM 647 C CA . ILE A 1 81 ? -9.718 -7.490 0.547 1.00 80.50 81 ILE A CA 1
ATOM 648 C C . ILE A 1 81 ? -8.465 -6.889 -0.100 1.00 80.50 81 ILE A C 1
ATOM 650 O O . ILE A 1 81 ? -8.543 -6.384 -1.220 1.00 80.50 81 ILE A O 1
ATOM 654 N N . ILE A 1 82 ? -7.296 -7.022 0.539 1.00 81.19 82 ILE A N 1
ATOM 655 C CA . ILE A 1 82 ? -6.022 -6.553 -0.034 1.00 81.19 82 ILE A CA 1
ATOM 656 C C . ILE A 1 82 ? -5.730 -7.241 -1.368 1.00 81.19 82 ILE A C 1
ATOM 658 O O . ILE A 1 82 ? -5.371 -6.584 -2.342 1.00 81.19 82 ILE A O 1
ATOM 662 N N . MET A 1 83 ? -5.928 -8.558 -1.450 1.00 81.44 83 MET A N 1
ATOM 663 C CA . MET A 1 83 ? -5.737 -9.291 -2.702 1.00 81.44 83 MET A CA 1
ATOM 664 C C . MET A 1 83 ? -6.688 -8.822 -3.809 1.00 81.44 83 MET A C 1
ATOM 666 O O . MET A 1 83 ? -6.289 -8.765 -4.970 1.00 81.44 83 MET A O 1
ATOM 670 N N . SER A 1 84 ? -7.925 -8.459 -3.464 1.00 83.25 84 SER A N 1
ATOM 671 C CA . SER A 1 84 ? -8.911 -7.943 -4.423 1.00 83.25 84 SER A CA 1
ATOM 672 C C . SER A 1 84 ? -8.508 -6.569 -4.960 1.00 83.25 84 SER A C 1
ATOM 674 O O . SER A 1 84 ? -8.518 -6.363 -6.173 1.00 83.25 84 SER A O 1
ATOM 676 N N . ILE A 1 85 ? -8.060 -5.679 -4.067 1.00 83.94 85 ILE A N 1
ATOM 677 C CA . ILE A 1 85 ? -7.476 -4.377 -4.414 1.00 83.94 85 ILE A CA 1
ATOM 678 C C . ILE A 1 85 ? -6.299 -4.560 -5.378 1.00 83.94 85 ILE A C 1
ATOM 680 O O . ILE A 1 85 ? -6.237 -3.907 -6.419 1.00 83.94 85 ILE A O 1
ATOM 684 N N . MET A 1 86 ? -5.384 -5.479 -5.061 1.00 84.31 86 MET A N 1
ATOM 685 C CA . MET A 1 86 ? -4.214 -5.728 -5.900 1.00 84.31 86 MET A CA 1
ATOM 686 C C . MET A 1 86 ? -4.580 -6.323 -7.252 1.00 84.31 86 MET A C 1
ATOM 688 O O . MET A 1 86 ? -4.009 -5.917 -8.255 1.00 84.31 86 MET A O 1
ATOM 692 N N . LYS A 1 87 ? -5.555 -7.234 -7.312 1.00 83.50 87 LYS A N 1
ATOM 693 C CA . LYS A 1 87 ? -6.024 -7.807 -8.577 1.00 83.50 87 LYS A CA 1
ATOM 694 C C . LYS A 1 87 ? -6.585 -6.733 -9.511 1.00 83.50 87 LYS A C 1
ATOM 696 O O . LYS A 1 87 ? -6.256 -6.741 -10.695 1.00 83.50 87 LYS A O 1
ATOM 701 N N . ASP A 1 88 ? -7.401 -5.815 -8.992 1.00 83.00 88 ASP A N 1
ATOM 702 C CA . ASP A 1 88 ? -7.922 -4.682 -9.769 1.00 83.00 88 ASP A CA 1
ATOM 703 C C . ASP A 1 88 ? -6.792 -3.739 -10.205 1.00 83.00 88 ASP A C 1
ATOM 705 O O . ASP A 1 88 ? -6.707 -3.352 -11.369 1.00 83.00 88 ASP A O 1
ATOM 709 N N . LEU A 1 89 ? -5.854 -3.441 -9.304 1.00 81.62 89 LEU A N 1
ATOM 710 C CA . LEU A 1 89 ? -4.701 -2.603 -9.619 1.00 81.62 89 LEU A CA 1
ATOM 711 C C . LEU A 1 89 ? -3.831 -3.225 -10.722 1.00 81.62 89 LEU A C 1
ATOM 713 O O . LEU A 1 89 ? -3.519 -2.550 -11.699 1.00 81.62 89 LEU A O 1
ATOM 717 N N . THR A 1 90 ? -3.502 -4.514 -10.628 1.00 79.44 90 THR A N 1
ATOM 718 C CA . THR A 1 90 ? -2.758 -5.247 -11.662 1.00 79.44 90 THR A CA 1
ATOM 719 C C . THR A 1 90 ? -3.523 -5.303 -12.985 1.00 79.44 90 THR A C 1
ATOM 721 O O . THR A 1 90 ? -2.914 -5.133 -14.036 1.00 79.44 90 THR A O 1
ATOM 724 N N . TYR A 1 91 ? -4.848 -5.480 -12.958 1.00 80.44 91 TYR A N 1
ATOM 725 C CA . TYR A 1 91 ? -5.673 -5.439 -14.170 1.00 80.44 91 TYR A CA 1
ATOM 726 C C . TYR A 1 91 ? -5.613 -4.069 -14.864 1.00 80.44 91 TYR A C 1
ATOM 728 O O . TYR A 1 91 ? -5.495 -3.991 -16.086 1.00 80.44 91 TYR A O 1
ATOM 736 N N . ARG A 1 92 ? -5.640 -2.978 -14.089 1.00 75.38 92 ARG A N 1
ATOM 737 C CA . ARG A 1 92 ? -5.530 -1.601 -14.602 1.00 75.38 92 ARG A CA 1
ATOM 738 C C . ARG A 1 92 ? -4.133 -1.248 -15.102 1.00 75.38 92 ARG A C 1
ATOM 740 O O . ARG A 1 92 ? -4.006 -0.361 -15.939 1.00 75.38 92 ARG A O 1
ATOM 747 N N . PHE A 1 93 ? -3.105 -1.959 -14.645 1.00 75.00 93 PHE A N 1
ATOM 748 C CA . PHE A 1 93 ? -1.721 -1.872 -15.130 1.00 75.00 93 PHE A CA 1
ATOM 749 C C . PHE A 1 93 ? -1.507 -2.545 -16.503 1.00 75.00 93 PHE A C 1
ATOM 751 O O . PHE A 1 93 ? -0.399 -2.965 -16.838 1.00 75.00 93 PHE A O 1
ATOM 758 N N . ALA A 1 94 ? -2.581 -2.645 -17.291 1.00 56.09 94 ALA A N 1
ATOM 759 C CA . ALA A 1 94 ? -2.689 -3.411 -18.518 1.00 56.09 94 ALA A CA 1
ATOM 760 C C . ALA A 1 94 ? -1.441 -3.306 -19.415 1.00 56.09 94 ALA A C 1
ATOM 762 O O . ALA A 1 94 ? -1.063 -2.228 -19.868 1.00 56.09 94 ALA A O 1
ATOM 763 N N . VAL A 1 95 ? -0.877 -4.478 -19.728 1.00 57.16 95 VAL A N 1
ATOM 764 C CA . VAL A 1 95 ? 0.093 -4.710 -20.813 1.00 57.16 95 VAL A CA 1
ATOM 765 C C . VAL A 1 95 ? 1.449 -4.029 -20.623 1.00 57.16 95 VAL A C 1
ATOM 767 O O . VAL A 1 95 ? 1.972 -3.379 -21.525 1.00 57.16 95 VAL A O 1
ATOM 770 N N . SER A 1 96 ? 2.051 -4.188 -19.451 1.00 57.12 96 SER A N 1
ATOM 771 C CA . SER A 1 96 ? 3.410 -3.715 -19.235 1.00 57.12 96 SER A CA 1
ATOM 772 C C . SER A 1 96 ? 4.306 -4.865 -18.779 1.00 57.12 96 SER A C 1
ATOM 774 O O . SER A 1 96 ? 3.974 -5.561 -1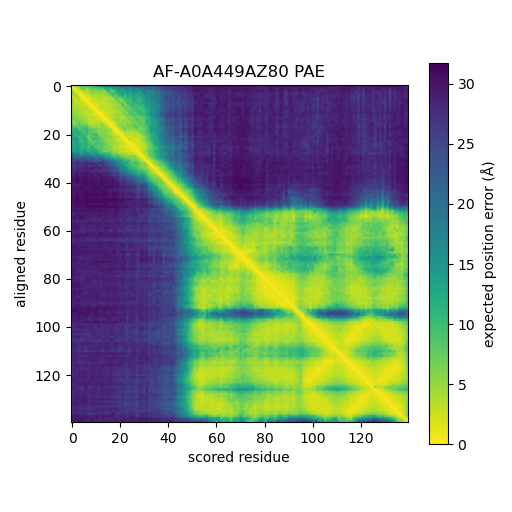7.823 1.00 57.12 96 SER A O 1
ATOM 776 N N . ASP A 1 97 ? 5.427 -5.095 -19.477 1.00 70.19 97 ASP A N 1
ATOM 777 C CA . ASP A 1 97 ? 6.425 -6.140 -19.154 1.00 70.19 97 ASP A CA 1
ATOM 778 C C . ASP A 1 97 ? 7.197 -5.835 -17.848 1.00 70.19 97 ASP A C 1
ATOM 780 O O . ASP A 1 97 ? 8.362 -6.201 -17.683 1.00 70.19 97 ASP A O 1
ATOM 784 N N . GLY A 1 98 ? 6.594 -5.067 -16.942 1.00 75.62 98 GLY A N 1
ATOM 785 C CA . GLY A 1 98 ? 7.198 -4.612 -15.704 1.00 75.62 98 GLY A CA 1
ATOM 786 C C . GLY A 1 98 ? 6.804 -5.465 -14.509 1.00 75.62 98 GLY A C 1
ATOM 787 O O . GLY A 1 98 ? 5.776 -6.140 -14.486 1.00 75.62 98 GLY A O 1
ATOM 788 N N . ASN A 1 99 ? 7.629 -5.385 -13.474 1.00 83.19 99 ASN A N 1
ATOM 789 C CA . ASN A 1 99 ? 7.374 -6.037 -12.202 1.00 83.19 99 ASN A CA 1
ATOM 790 C C . ASN A 1 99 ? 6.623 -5.081 -11.282 1.00 83.19 99 ASN A C 1
ATOM 792 O O . ASN A 1 99 ? 7.079 -3.965 -11.017 1.00 83.19 99 ASN A O 1
ATOM 796 N N . LEU A 1 100 ? 5.480 -5.543 -10.780 1.00 86.19 100 LEU A N 1
ATOM 797 C CA . LEU A 1 100 ? 4.702 -4.837 -9.777 1.00 86.19 100 LEU A CA 1
ATOM 798 C C . LEU A 1 100 ? 4.909 -5.500 -8.422 1.00 86.19 100 LEU A C 1
ATOM 800 O O . LEU A 1 100 ? 4.582 -6.666 -8.214 1.00 86.19 100 LEU A O 1
ATOM 804 N N . GLU A 1 101 ? 5.450 -4.732 -7.495 1.00 88.81 101 GLU A N 1
ATOM 805 C CA . GLU A 1 101 ? 5.689 -5.143 -6.125 1.00 88.81 101 GLU A CA 1
ATOM 806 C C . GLU A 1 101 ? 4.848 -4.272 -5.206 1.00 88.81 101 GLU A C 1
ATOM 808 O O . GLU A 1 101 ? 4.644 -3.083 -5.463 1.00 88.81 101 GLU A O 1
ATOM 813 N N . PHE A 1 102 ? 4.348 -4.851 -4.123 1.00 88.25 102 PHE A N 1
ATOM 814 C CA . PHE A 1 102 ? 3.554 -4.104 -3.165 1.00 88.25 102 PHE A CA 1
ATOM 815 C C . PHE A 1 102 ? 3.865 -4.536 -1.742 1.00 88.25 102 PHE A C 1
ATOM 817 O O . PHE A 1 102 ? 4.189 -5.693 -1.473 1.00 88.25 102 PHE A O 1
ATOM 824 N N . ASP A 1 103 ? 3.726 -3.586 -0.831 1.00 88.56 103 ASP A N 1
ATOM 825 C CA . ASP A 1 103 ? 3.644 -3.845 0.592 1.00 88.56 103 ASP A CA 1
ATOM 826 C C . ASP A 1 103 ? 2.449 -3.089 1.172 1.00 88.56 103 ASP A C 1
ATOM 828 O O . ASP A 1 103 ? 1.910 -2.154 0.570 1.00 88.56 103 ASP A O 1
ATOM 832 N N . TYR A 1 104 ? 1.999 -3.522 2.344 1.00 87.19 104 TYR A N 1
ATOM 833 C CA . TYR A 1 104 ? 0.947 -2.812 3.040 1.00 87.19 104 TYR A CA 1
ATOM 834 C C . TYR A 1 104 ? 1.144 -2.841 4.547 1.00 87.19 104 TYR A C 1
ATOM 836 O O . TYR A 1 104 ? 1.745 -3.757 5.113 1.00 87.19 104 TYR A O 1
ATOM 844 N N . LYS A 1 105 ? 0.607 -1.817 5.207 1.00 88.06 105 LYS A N 1
ATOM 845 C CA . LYS A 1 105 ? 0.558 -1.718 6.665 1.00 88.06 105 LYS A CA 1
ATOM 846 C C . LYS A 1 105 ? -0.820 -1.267 7.102 1.00 88.06 105 LYS A C 1
ATOM 848 O O . LYS A 1 105 ? -1.318 -0.248 6.630 1.00 88.06 105 LYS A O 1
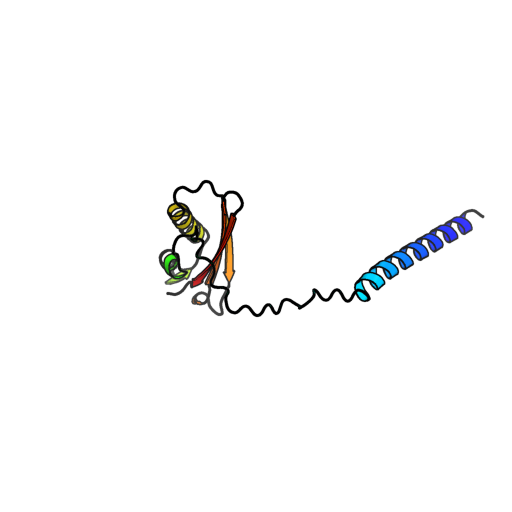ATOM 853 N N . ILE A 1 106 ? -1.404 -2.014 8.031 1.00 85.50 106 ILE A N 1
ATOM 854 C CA . ILE A 1 106 ? -2.623 -1.606 8.726 1.00 85.50 106 ILE A CA 1
ATOM 855 C C . ILE A 1 106 ? -2.189 -0.793 9.940 1.00 85.50 106 ILE A C 1
ATOM 857 O O . ILE A 1 106 ? -1.444 -1.288 10.786 1.00 85.50 106 ILE A O 1
ATOM 861 N N . ILE A 1 107 ? -2.642 0.451 10.016 1.00 87.00 107 ILE A N 1
ATOM 862 C CA . ILE A 1 107 ? -2.419 1.321 11.161 1.00 87.00 107 ILE A CA 1
ATOM 863 C C . ILE A 1 107 ? -3.704 1.360 11.965 1.00 87.00 107 ILE A C 1
ATOM 865 O O . ILE A 1 107 ? -4.760 1.717 11.443 1.00 87.00 107 ILE A O 1
ATOM 869 N N . LYS A 1 108 ? -3.593 0.951 13.230 1.00 85.12 108 LYS A N 1
ATOM 870 C CA . LYS A 1 108 ? -4.706 0.965 14.168 1.00 85.12 108 LYS A CA 1
ATOM 871 C C . LYS A 1 108 ? -4.935 2.377 14.684 1.00 85.12 108 LYS A C 1
ATOM 873 O O . LYS A 1 108 ? -3.984 3.029 15.122 1.00 85.12 108 LYS A O 1
ATOM 878 N N . GLY A 1 109 ? -6.170 2.846 14.577 1.00 80.88 109 GLY A N 1
ATOM 879 C CA . GLY A 1 109 ? -6.585 4.122 15.139 1.00 80.88 109 GLY A CA 1
ATOM 880 C C . GLY A 1 109 ? -6.967 3.993 16.615 1.00 80.88 109 GLY A C 1
ATOM 881 O O . GLY A 1 109 ? -6.666 2.990 17.262 1.00 80.88 109 GLY A O 1
ATOM 882 N N . LEU A 1 110 ? -7.627 5.020 17.157 1.00 82.19 110 LEU A N 1
ATOM 883 C CA . LEU A 1 110 ? -8.170 4.976 18.521 1.00 82.19 110 LEU A CA 1
ATOM 884 C C . LEU A 1 110 ? -9.264 3.905 18.638 1.00 82.19 110 LEU A C 1
ATOM 886 O O . LEU A 1 110 ? -9.295 3.170 19.622 1.00 82.19 110 LEU A O 1
ATOM 890 N N . ASN A 1 111 ? -10.097 3.779 17.602 1.00 77.69 111 ASN A N 1
ATOM 891 C CA . ASN A 1 111 ? -11.116 2.743 17.456 1.00 77.69 111 ASN A CA 1
ATOM 892 C C . ASN A 1 111 ? -10.949 1.990 16.124 1.00 77.69 111 ASN A C 1
ATOM 894 O O . ASN A 1 111 ? -10.283 2.477 15.213 1.00 77.69 111 ASN A O 1
ATOM 898 N N . ARG A 1 112 ? -11.624 0.837 15.967 1.00 69.31 112 ARG A N 1
ATOM 899 C CA . ARG A 1 112 ? -11.606 0.045 14.713 1.00 69.31 112 ARG A CA 1
ATOM 900 C C . ARG A 1 112 ? -12.036 0.840 13.474 1.00 69.31 112 ARG A C 1
ATOM 902 O O . ARG A 1 112 ? -11.614 0.515 12.374 1.00 69.31 112 ARG A O 1
ATOM 909 N N . GLU A 1 113 ? -12.866 1.866 13.641 1.00 73.12 113 GLU A N 1
ATOM 910 C CA . GLU A 1 113 ? -13.319 2.731 12.543 1.00 73.12 113 GLU A CA 1
ATOM 911 C C . GLU A 1 113 ? -12.269 3.755 12.085 1.00 73.12 113 GLU A C 1
ATOM 913 O O . GLU A 1 113 ? -12.350 4.252 10.964 1.00 73.12 113 GLU A O 1
ATOM 918 N N . ASP A 1 114 ? -11.288 4.058 12.939 1.00 78.75 114 ASP A N 1
ATOM 919 C CA . ASP A 1 114 ? -10.184 4.982 12.647 1.00 78.75 114 ASP A CA 1
ATOM 920 C C . ASP A 1 114 ? -8.979 4.262 12.031 1.00 78.75 114 ASP A C 1
ATOM 922 O O . ASP A 1 114 ? -7.970 4.884 11.682 1.00 78.75 114 ASP A O 1
ATOM 926 N N . ASP A 1 115 ? -9.064 2.938 11.932 1.00 83.62 115 ASP A N 1
ATOM 927 C CA . ASP A 1 115 ? -8.067 2.126 11.270 1.00 83.62 115 ASP A CA 1
ATOM 928 C C . ASP A 1 115 ? -7.932 2.569 9.805 1.00 83.62 115 ASP A C 1
ATOM 930 O O . ASP A 1 115 ? -8.893 2.916 9.111 1.00 83.62 115 ASP A O 1
ATOM 934 N N . TYR A 1 116 ? -6.702 2.547 9.310 1.00 85.56 116 TYR A N 1
ATOM 935 C CA . TYR A 1 116 ? -6.423 2.843 7.914 1.00 85.56 116 TYR A CA 1
ATOM 936 C C . TYR A 1 116 ? -5.292 1.973 7.392 1.00 85.56 116 TYR A C 1
ATOM 938 O O . TYR A 1 116 ? -4.458 1.453 8.133 1.00 85.56 116 TYR A O 1
ATOM 946 N N . LEU A 1 117 ? -5.267 1.819 6.079 1.00 86.56 117 LEU A N 1
ATOM 947 C CA . LEU A 1 117 ? -4.274 1.052 5.357 1.00 86.56 117 LEU A CA 1
ATOM 948 C C . LEU A 1 117 ? -3.357 2.007 4.604 1.00 86.56 117 LEU A C 1
ATOM 950 O O . LEU A 1 117 ? -3.816 2.916 3.912 1.00 86.56 117 LEU A O 1
ATOM 954 N N . ILE A 1 118 ? -2.057 1.776 4.720 1.00 89.06 118 ILE A N 1
ATOM 955 C CA . ILE A 1 118 ? -1.073 2.324 3.794 1.00 89.06 118 ILE A CA 1
ATOM 956 C C . ILE A 1 118 ? -0.705 1.203 2.834 1.00 89.06 118 ILE A C 1
ATOM 958 O O . ILE A 1 118 ? -0.142 0.199 3.264 1.00 89.06 118 ILE A O 1
ATOM 962 N N . LEU A 1 119 ? -1.029 1.383 1.557 1.00 88.88 119 LEU A N 1
ATOM 963 C CA . LEU A 1 119 ? -0.630 0.500 0.467 1.00 88.88 119 LEU A CA 1
ATOM 964 C C . LEU A 1 119 ? 0.500 1.175 -0.308 1.00 88.88 119 LEU A C 1
ATOM 966 O O . LEU A 1 119 ? 0.282 2.233 -0.901 1.00 88.88 119 LEU A O 1
ATOM 970 N N . ASN A 1 120 ? 1.690 0.579 -0.319 1.00 90.12 120 ASN A N 1
ATOM 971 C CA . ASN A 1 120 ? 2.788 1.041 -1.158 1.00 90.12 120 ASN A CA 1
ATOM 972 C C . ASN A 1 120 ? 2.915 0.114 -2.355 1.00 90.12 120 ASN A C 1
ATOM 974 O O . ASN A 1 120 ? 3.009 -1.101 -2.206 1.00 90.12 120 ASN A O 1
ATOM 978 N N . VAL A 1 121 ? 2.936 0.701 -3.543 1.00 89.81 121 VAL A N 1
ATOM 979 C CA . VAL A 1 121 ? 3.097 -0.025 -4.795 1.00 89.81 121 VAL A CA 1
ATOM 980 C C . VAL A 1 121 ? 4.321 0.521 -5.502 1.00 89.81 121 VAL A C 1
ATOM 982 O O . VAL A 1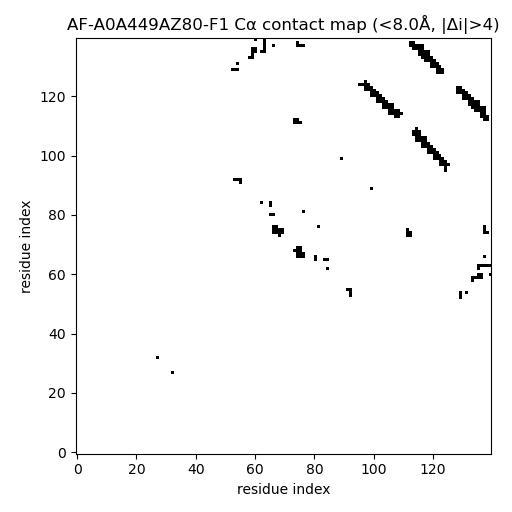 121 ? 4.462 1.732 -5.687 1.00 89.81 121 VAL A O 1
ATOM 985 N N . ARG A 1 122 ? 5.201 -0.388 -5.900 1.00 90.06 122 ARG A N 1
ATOM 986 C CA . ARG A 1 122 ? 6.400 -0.129 -6.678 1.00 90.06 122 ARG A CA 1
ATOM 987 C C . ARG A 1 122 ? 6.247 -0.809 -8.029 1.00 90.06 122 ARG A C 1
ATOM 989 O O . ARG A 1 122 ? 5.990 -2.005 -8.101 1.00 90.06 122 ARG A O 1
ATOM 996 N N . TYR A 1 123 ? 6.425 -0.038 -9.089 1.00 87.31 123 TYR A N 1
ATOM 997 C CA . TYR A 1 123 ? 6.416 -0.529 -10.455 1.00 87.31 123 TYR A CA 1
ATOM 998 C C . TYR A 1 123 ? 7.810 -0.369 -11.063 1.00 87.31 123 TYR A C 1
ATOM 1000 O O . TYR A 1 123 ? 8.392 0.718 -11.022 1.00 87.31 123 TYR A O 1
ATOM 1008 N N . ILE A 1 124 ? 8.359 -1.469 -11.577 1.00 87.62 124 ILE A N 1
ATOM 1009 C CA . ILE A 1 124 ? 9.706 -1.557 -12.142 1.00 87.62 124 ILE A CA 1
ATOM 1010 C C . ILE A 1 124 ? 9.570 -1.945 -13.608 1.00 87.62 124 ILE A C 1
ATOM 1012 O O . ILE A 1 124 ? 9.171 -3.065 -13.916 1.00 87.62 124 ILE A O 1
ATOM 1016 N N . PHE A 1 125 ? 9.944 -1.047 -14.512 1.00 85.88 125 PHE A N 1
ATOM 1017 C CA . PHE A 1 125 ? 9.922 -1.312 -15.947 1.00 85.88 125 PHE A CA 1
ATOM 1018 C C . PHE A 1 125 ? 11.239 -0.913 -16.585 1.00 85.88 125 PHE A C 1
ATOM 1020 O O . PHE A 1 125 ? 11.636 0.253 -16.525 1.00 85.88 125 PHE A O 1
ATOM 1027 N N . GLN A 1 126 ? 11.904 -1.886 -17.210 1.00 83.88 126 GLN A N 1
ATOM 1028 C CA . GLN A 1 126 ? 13.247 -1.741 -17.770 1.00 83.88 126 GLN A CA 1
ATOM 1029 C C . GLN A 1 126 ? 14.229 -1.212 -16.708 1.00 83.88 126 GLN A C 1
ATOM 1031 O O . GLN A 1 126 ? 14.730 -1.987 -15.903 1.00 83.88 126 GLN A O 1
ATOM 1036 N N . ASN A 1 127 ? 14.449 0.103 -16.653 1.00 83.12 127 ASN A N 1
ATOM 1037 C CA . ASN A 1 127 ? 15.333 0.769 -15.692 1.00 83.12 127 ASN A CA 1
ATOM 1038 C C . ASN A 1 127 ? 14.654 1.940 -14.954 1.00 83.12 127 ASN A C 1
ATOM 1040 O O . ASN A 1 127 ? 15.327 2.751 -14.315 1.00 83.12 127 ASN A O 1
ATOM 1044 N N . GLN A 1 128 ? 13.331 2.065 -15.077 1.00 82.31 128 GLN A N 1
ATOM 1045 C CA . GLN A 1 128 ? 12.536 3.095 -14.421 1.00 82.31 128 GLN A CA 1
ATOM 1046 C C . GLN A 1 128 ? 11.772 2.482 -13.253 1.00 82.31 128 GLN A C 1
ATOM 1048 O O . GLN A 1 128 ? 11.150 1.427 -13.381 1.00 82.31 128 GLN A O 1
ATOM 1053 N N . ILE A 1 129 ? 11.849 3.159 -12.110 1.00 87.56 129 ILE A N 1
ATOM 1054 C CA . ILE A 1 129 ? 11.133 2.784 -10.898 1.00 87.56 129 ILE A CA 1
ATOM 1055 C C . ILE A 1 129 ? 10.188 3.926 -10.566 1.00 87.56 129 ILE A C 1
ATOM 1057 O O . ILE A 1 129 ? 10.624 5.064 -10.381 1.00 87.56 129 ILE A O 1
ATOM 1061 N N . GLU A 1 130 ? 8.905 3.611 -10.468 1.00 87.62 130 GLU A N 1
ATOM 1062 C CA . GLU A 1 130 ? 7.895 4.529 -9.962 1.00 87.62 130 GLU A CA 1
ATOM 1063 C C . GLU A 1 130 ? 7.254 3.919 -8.713 1.00 87.62 130 GLU A C 1
ATOM 1065 O O . GLU A 1 130 ? 6.928 2.732 -8.680 1.00 87.62 130 GLU A O 1
ATOM 1070 N N . THR A 1 131 ? 7.076 4.734 -7.674 1.00 89.38 131 THR A N 1
ATOM 1071 C CA . THR A 1 131 ? 6.459 4.309 -6.414 1.00 89.38 131 THR A CA 1
ATOM 1072 C C . THR A 1 131 ? 5.279 5.213 -6.104 1.00 89.38 131 THR A C 1
ATOM 1074 O O . THR A 1 131 ? 5.409 6.438 -6.149 1.00 89.38 131 THR A O 1
ATOM 1077 N N . LYS A 1 132 ? 4.143 4.618 -5.732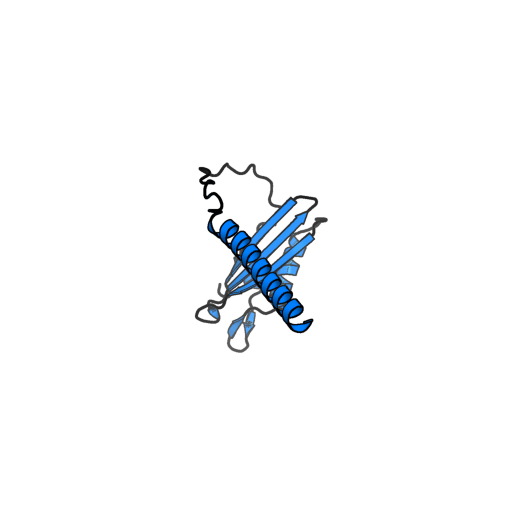 1.00 88.94 132 LYS A N 1
ATOM 1078 C CA . LYS A 1 132 ? 2.987 5.339 -5.193 1.00 88.94 132 LYS A CA 1
ATOM 1079 C C . LYS A 1 132 ? 2.538 4.736 -3.871 1.00 88.94 132 LYS A C 1
ATOM 1081 O O . LYS A 1 132 ? 2.558 3.521 -3.688 1.00 88.94 132 LYS A O 1
ATOM 1086 N N . SER A 1 133 ? 2.098 5.612 -2.976 1.00 89.31 133 SER A N 1
ATOM 1087 C CA . SER A 1 133 ? 1.546 5.248 -1.676 1.00 89.31 133 SER A CA 1
ATOM 1088 C C . SER A 1 133 ? 0.105 5.726 -1.591 1.00 89.31 133 SER A C 1
ATOM 1090 O O . SER A 1 133 ? -0.174 6.908 -1.796 1.00 89.31 133 SER A O 1
ATOM 1092 N N . TYR A 1 134 ? -0.801 4.816 -1.259 1.00 87.00 134 TYR A N 1
ATOM 1093 C CA . TYR A 1 134 ? -2.219 5.097 -1.088 1.00 87.00 134 TYR A CA 1
ATOM 1094 C C . TYR A 1 134 ? -2.580 4.958 0.382 1.00 87.00 134 TYR A C 1
ATOM 1096 O O . TYR A 1 134 ? -2.284 3.943 1.012 1.00 87.00 134 TYR A O 1
ATOM 1104 N N . LYS A 1 135 ? -3.233 5.986 0.923 1.00 87.88 135 LYS A N 1
ATOM 1105 C CA . LYS A 1 135 ? -3.848 5.933 2.246 1.00 87.88 135 LYS A CA 1
ATOM 1106 C C . LYS A 1 135 ? -5.335 5.650 2.069 1.00 87.88 135 LYS A C 1
ATOM 1108 O O . LYS A 1 135 ? -6.038 6.464 1.477 1.00 87.88 135 LYS A O 1
ATOM 1113 N N . ILE A 1 136 ? -5.783 4.505 2.564 1.00 85.25 136 ILE A N 1
ATOM 1114 C CA . ILE A 1 136 ? -7.152 4.009 2.412 1.00 85.25 136 ILE A CA 1
ATOM 1115 C C . ILE A 1 136 ? -7.780 3.979 3.802 1.00 85.25 136 ILE A C 1
ATOM 1117 O O . ILE A 1 136 ? -7.264 3.319 4.705 1.00 85.25 136 ILE A O 1
ATOM 1121 N N . TYR A 1 137 ? -8.857 4.734 3.990 1.00 82.25 137 TYR A N 1
ATOM 1122 C CA . TYR A 1 137 ? -9.565 4.814 5.265 1.00 82.25 137 TYR A CA 1
ATOM 1123 C C . TYR A 1 137 ? -10.611 3.709 5.338 1.00 82.25 137 TYR A C 1
ATOM 1125 O O . TYR A 1 137 ? -11.324 3.495 4.366 1.00 82.25 137 TYR A O 1
ATOM 1133 N N . ILE A 1 138 ? -10.728 3.030 6.483 1.00 75.38 138 ILE A N 1
ATOM 1134 C CA . ILE A 1 138 ? -11.739 1.976 6.676 1.00 75.38 138 ILE A CA 1
ATOM 1135 C C . ILE A 1 138 ? -13.168 2.563 6.731 1.00 75.38 138 ILE A C 1
ATOM 1137 O O . ILE A 1 138 ? -14.153 1.858 6.521 1.00 75.38 138 ILE A O 1
ATOM 1141 N N . ARG A 1 139 ? -13.292 3.879 6.923 1.00 69.88 139 ARG A N 1
ATOM 1142 C CA . ARG A 1 139 ? -14.552 4.619 6.888 1.00 69.88 139 ARG A CA 1
ATOM 1143 C C . ARG A 1 139 ? -14.584 5.581 5.695 1.00 69.88 139 ARG A C 1
ATOM 1145 O O . ARG A 1 139 ? -13.666 6.382 5.524 1.00 69.88 139 ARG A O 1
ATOM 1152 N N . SER A 1 140 ? -15.655 5.498 4.902 1.00 55.50 140 SER A N 1
ATOM 1153 C CA . SER A 1 140 ? -16.046 6.484 3.884 1.00 55.50 140 SER A CA 1
ATOM 1154 C C . SER A 1 140 ? -17.213 7.328 4.366 1.00 55.50 140 SER A C 1
ATOM 1156 O O . SER A 1 140 ? -18.027 6.806 5.160 1.00 55.50 140 SER A O 1
#

Secondary structure (DSSP, 8-state):
-HHHHHHHHHHHHHHHHHHHHHHHHHHHHHS----------------------SS-S--GGGGGGG-EE-TTS-EE--HHHHHHHHHHHHHHTTT--PEEEEEEEEEP-SSGGG-EEEEEEEEEETTEEEEEEEEEES--

Mean predicted aligned error: 16.97 Å

InterPro domains:
  IPR060891 MHO_1590, C-terminal [NF045957] (54-138)

Radius of gyration: 27.76 Å; Cα contacts (8 Å, |Δi|>4): 136; chains: 1; bounding box: 81×48×55 Å

Sequence (140 aa):
MRLKKFLIISVAGLLISSSLGFGIYSLLRNSNFQPKKDFLLNNKPKKSKNVGSYFPSLQGQDFNSYIKKDEAGNYYLDQQIIMSIMKDLTYRFAVSDGNLEFDYKIIKGLNREDDYLILNVRYIFQNQIETKSYKIYIRS

Solvent-accessible surface area (backbone atoms only — not comparable to full-atom values): 8629 Å² total; per-residue (Å²): 122,68,67,64,55,52,54,52,52,53,54,52,51,55,55,52,56,52,52,53,52,49,50,54,51,48,52,61,68,69,46,78,75,60,74,78,83,79,74,79,65,86,67,67,77,70,76,68,76,85,68,80,72,84,67,67,98,76,58,35,69,75,56,47,81,59,54,41,63,50,100,86,67,48,51,50,85,55,73,69,39,54,51,51,54,48,52,54,52,56,59,66,51,64,94,56,103,42,53,78,46,73,52,73,46,81,46,81,41,96,46,72,64,57,20,31,36,41,40,38,40,38,40,41,43,99,90,48,77,49,75,52,75,38,64,32,55,56,57,133

pLDDT: mean 71.78, std 14.42, range [37.03, 90.12]